Protein AF-A0AA36BJR4-F1 (afdb_monomer_lite)

Radius of gyration: 16.92 Å; chains: 1; bounding box: 39×39×43 Å

Secondary structure (DSSP, 8-state):
---------PPPPPHHHHHHHHTT-TTHHHHHHHHS--S-HHHHHHHHHHHHHHHHHHTTS-HHHHHHHHHHHHHHHHHHHHHHT-S---HHHHHHHHHHHHHHHHHHTTHHHHHHHTHHHHHHHHHHHHHSS--HHHHHHHHHHHHHHHHT-SHHHHHHHHHHHHHHHHTT--

Structure (mmCIF, N/CA/C/O backbone):
data_AF-A0AA36BJR4-F1
#
_entry.id   AF-A0AA36BJR4-F1
#
loop_
_atom_site.group_PDB
_atom_site.id
_atom_site.type_symbol
_atom_site.label_atom_id
_atom_site.label_alt_id
_atom_site.label_comp_id
_atom_site.label_asym_id
_atom_site.label_entity_id
_atom_site.label_seq_id
_atom_site.pdbx_PDB_ins_code
_atom_site.Cartn_x
_atom_site.Cartn_y
_atom_site.Cartn_z
_atom_site.occupancy
_atom_site.B_iso_or_equiv
_atom_site.auth_seq_id
_atom_site.auth_comp_id
_atom_site.auth_asym_id
_atom_site.auth_atom_id
_atom_site.pdbx_PDB_model_num
ATOM 1 N N . MET A 1 1 ? 21.266 25.468 -17.974 1.00 38.16 1 MET A N 1
ATOM 2 C CA . MET A 1 1 ? 21.250 24.242 -17.145 1.00 38.16 1 MET A CA 1
ATOM 3 C C . MET A 1 1 ? 20.234 23.285 -17.749 1.00 38.16 1 MET A C 1
ATOM 5 O O . MET A 1 1 ? 19.037 23.478 -17.571 1.00 38.16 1 MET A O 1
ATOM 9 N N . ALA A 1 2 ? 20.702 22.351 -18.577 1.00 38.00 2 ALA A N 1
ATOM 10 C CA . ALA A 1 2 ? 19.850 21.378 -19.250 1.00 38.00 2 ALA A CA 1
ATOM 11 C C . ALA A 1 2 ? 19.312 20.381 -18.217 1.00 38.00 2 ALA A C 1
ATOM 13 O O . ALA A 1 2 ? 20.077 19.777 -17.470 1.00 38.00 2 ALA A O 1
ATOM 14 N N . THR A 1 3 ? 17.990 20.254 -18.141 1.00 42.84 3 THR A N 1
ATOM 15 C CA . THR A 1 3 ? 17.345 19.173 -17.400 1.00 42.84 3 THR A CA 1
ATOM 16 C C . THR A 1 3 ? 17.548 17.906 -18.209 1.00 42.84 3 THR A C 1
ATOM 18 O O . THR A 1 3 ? 16.894 17.711 -19.232 1.00 42.84 3 THR A O 1
ATOM 21 N N . ASP A 1 4 ? 18.494 17.082 -17.771 1.00 42.09 4 ASP A N 1
ATOM 22 C CA . ASP A 1 4 ? 18.713 15.749 -18.307 1.00 42.09 4 ASP A CA 1
ATOM 23 C C . ASP A 1 4 ? 17.445 14.918 -18.055 1.00 42.09 4 ASP A C 1
ATOM 25 O O . ASP A 1 4 ? 17.195 14.380 -16.975 1.00 42.09 4 ASP A O 1
ATOM 29 N N . LYS A 1 5 ? 16.543 14.942 -19.039 1.00 48.91 5 LYS A N 1
ATOM 30 C CA . LYS A 1 5 ? 15.407 14.034 -19.134 1.00 48.91 5 LYS A CA 1
ATOM 31 C C . LYS A 1 5 ? 15.992 12.712 -19.595 1.00 48.91 5 LYS A C 1
ATOM 33 O O . LYS A 1 5 ? 15.935 12.400 -20.780 1.00 48.91 5 LYS A O 1
ATOM 38 N N . THR A 1 6 ? 16.573 11.966 -18.664 1.00 50.25 6 THR A N 1
ATOM 39 C CA . THR A 1 6 ? 17.129 10.646 -18.938 1.00 50.25 6 THR A CA 1
ATOM 40 C C . THR A 1 6 ? 15.983 9.745 -19.400 1.00 50.25 6 THR A C 1
ATOM 42 O O . THR A 1 6 ? 15.178 9.255 -18.605 1.00 50.25 6 THR A O 1
ATOM 45 N N . PHE A 1 7 ? 15.843 9.596 -20.717 1.00 49.69 7 PHE A N 1
ATOM 46 C CA . PHE A 1 7 ? 15.018 8.565 -21.320 1.00 49.69 7 PHE A CA 1
ATOM 47 C C . PHE A 1 7 ? 15.730 7.249 -21.033 1.00 49.69 7 PHE A C 1
ATOM 49 O O . PHE A 1 7 ? 16.683 6.889 -21.716 1.00 49.69 7 PHE A O 1
ATOM 56 N N . ALA A 1 8 ? 15.324 6.565 -19.968 1.00 54.88 8 ALA A N 1
ATOM 57 C CA . ALA A 1 8 ? 15.805 5.220 -19.714 1.00 54.88 8 ALA A CA 1
ATOM 58 C C . ALA A 1 8 ? 15.469 4.327 -20.918 1.00 54.88 8 ALA A C 1
ATOM 60 O O . ALA A 1 8 ? 14.326 4.317 -21.378 1.00 54.88 8 ALA A O 1
ATOM 61 N N . THR A 1 9 ? 16.448 3.573 -21.422 1.00 53.50 9 THR A N 1
ATOM 62 C CA . THR A 1 9 ? 16.204 2.472 -22.359 1.00 53.50 9 THR A CA 1
ATOM 63 C C . THR A 1 9 ? 15.285 1.462 -21.684 1.00 53.50 9 THR A C 1
ATOM 65 O O . THR A 1 9 ? 15.674 0.803 -20.719 1.00 53.50 9 THR A O 1
ATOM 68 N N . PHE A 1 10 ? 14.043 1.387 -22.157 1.00 66.94 10 PHE A N 1
ATOM 69 C CA . PHE A 1 10 ? 13.024 0.509 -21.599 1.00 66.94 10 PHE A CA 1
ATOM 70 C C . PHE A 1 10 ? 13.404 -0.947 -21.864 1.00 66.94 10 PHE A C 1
ATOM 72 O O . PHE A 1 10 ? 13.498 -1.359 -23.017 1.00 66.94 10 PHE A O 1
ATOM 79 N N . GLN A 1 11 ? 13.588 -1.739 -20.809 1.00 77.25 11 GLN A N 1
ATOM 80 C CA . GLN A 1 11 ? 13.612 -3.192 -20.972 1.00 77.25 11 GLN A CA 1
ATOM 81 C C . GLN A 1 11 ? 12.227 -3.685 -21.373 1.00 77.25 11 GLN A C 1
ATOM 83 O O . GLN A 1 11 ? 11.237 -3.194 -20.832 1.00 77.25 11 GLN A O 1
ATOM 88 N N . GLU A 1 12 ? 12.150 -4.647 -22.292 1.00 86.44 12 GLU A N 1
ATOM 89 C CA . GLU A 1 12 ? 10.893 -5.205 -22.798 1.00 86.44 12 GLU A CA 1
ATOM 90 C C . GLU A 1 12 ? 9.983 -5.778 -21.699 1.00 86.44 12 GLU A C 1
ATOM 92 O O . GLU A 1 12 ? 10.424 -6.191 -20.626 1.00 86.44 12 GLU A O 1
ATOM 97 N N . VAL A 1 13 ? 8.674 -5.793 -21.966 1.00 91.31 13 VAL A N 1
ATOM 98 C CA . VAL A 1 13 ? 7.701 -6.446 -21.076 1.00 91.31 13 VAL A CA 1
ATOM 99 C C . VAL A 1 13 ? 7.894 -7.955 -21.194 1.00 91.31 13 VAL A C 1
ATOM 101 O O . VAL A 1 13 ? 7.673 -8.518 -22.265 1.00 91.31 13 VAL A O 1
ATOM 104 N N . THR A 1 14 ? 8.241 -8.633 -20.102 1.00 93.62 14 THR A N 1
ATOM 105 C CA . THR A 1 14 ? 8.449 -10.088 -20.128 1.00 93.62 14 THR A CA 1
ATOM 106 C C . THR A 1 14 ? 7.234 -10.849 -19.599 1.00 93.62 14 THR A C 1
ATOM 108 O O . THR A 1 14 ? 6.502 -10.378 -18.721 1.00 93.62 14 THR A O 1
ATOM 111 N N . LYS A 1 15 ? 7.012 -12.063 -20.124 1.00 94.31 15 LYS A N 1
ATOM 112 C CA . LYS A 1 15 ? 5.973 -12.977 -19.616 1.00 94.31 15 LYS A CA 1
ATOM 113 C C . LYS A 1 15 ? 6.236 -13.383 -18.163 1.00 94.31 15 LYS A C 1
ATOM 115 O O . LYS A 1 15 ? 5.294 -13.481 -17.388 1.00 94.31 15 LYS A O 1
ATOM 120 N N . GLU A 1 16 ? 7.502 -13.559 -17.791 1.00 95.75 16 GLU A N 1
ATOM 121 C CA . GLU A 1 16 ? 7.915 -13.882 -16.422 1.00 95.75 16 GLU A CA 1
ATOM 122 C C . GLU A 1 16 ? 7.485 -12.794 -15.428 1.00 95.75 16 GLU A C 1
ATOM 124 O O . GLU A 1 16 ? 6.850 -13.082 -14.416 1.00 95.75 16 GLU A O 1
ATOM 129 N N . CYS A 1 17 ? 7.734 -11.525 -15.758 1.00 95.12 17 CYS A N 1
ATOM 130 C CA . CYS A 1 17 ? 7.323 -10.411 -14.912 1.00 95.12 17 CYS A CA 1
ATOM 131 C C . CYS A 1 17 ? 5.801 -10.301 -14.782 1.00 95.12 17 CYS A C 1
ATOM 133 O O . CYS A 1 17 ? 5.301 -9.923 -13.724 1.00 95.12 17 CYS A O 1
ATOM 135 N N . LEU A 1 18 ? 5.049 -10.650 -15.830 1.00 95.25 18 LEU A N 1
ATOM 136 C CA . LEU A 1 18 ? 3.591 -10.730 -15.745 1.00 95.25 18 LEU A CA 1
ATOM 137 C C . LEU A 1 18 ? 3.140 -11.889 -14.845 1.00 95.25 18 LEU A C 1
ATOM 139 O O . LEU A 1 18 ? 2.231 -11.690 -14.044 1.00 95.25 18 LEU A O 1
ATOM 143 N N . LEU A 1 19 ? 3.807 -13.042 -14.883 1.00 95.81 19 LEU A N 1
ATOM 144 C CA . LEU A 1 19 ? 3.485 -14.176 -14.012 1.00 95.81 19 LEU A CA 1
ATOM 145 C C . LEU A 1 19 ? 3.648 -13.831 -12.521 1.00 95.81 19 LEU A C 1
ATOM 147 O O . LEU A 1 19 ? 2.788 -14.181 -11.714 1.00 95.81 19 LEU A O 1
ATOM 151 N N . TYR A 1 20 ? 4.677 -13.060 -12.149 1.00 95.94 20 TYR A N 1
ATOM 152 C CA . TYR A 1 20 ? 4.833 -12.570 -10.769 1.00 95.94 20 TYR A CA 1
ATOM 153 C C . TYR A 1 20 ? 3.627 -11.758 -10.279 1.00 95.94 20 TYR A C 1
ATOM 155 O O . TYR A 1 20 ? 3.318 -11.748 -9.088 1.00 95.94 20 TYR A O 1
ATOM 163 N N . THR A 1 21 ? 2.892 -11.106 -11.181 1.00 93.25 21 THR A N 1
ATOM 164 C CA . THR A 1 21 ? 1.685 -10.359 -10.803 1.00 93.25 21 THR A CA 1
ATOM 165 C C . THR A 1 21 ? 0.480 -11.246 -10.513 1.00 93.25 21 THR A C 1
ATOM 167 O O . THR A 1 21 ? -0.379 -10.854 -9.722 1.00 93.25 21 THR A O 1
ATOM 170 N N . GLU A 1 22 ? 0.422 -12.440 -11.099 1.00 92.31 22 GLU A N 1
ATOM 171 C CA . GLU A 1 22 ? -0.674 -13.395 -10.905 1.00 92.31 22 GLU A CA 1
ATOM 172 C C . GLU A 1 22 ? -0.593 -14.059 -9.527 1.00 92.31 22 GLU A C 1
ATOM 174 O O . GLU A 1 22 ? -1.612 -14.268 -8.868 1.00 92.31 22 GLU A O 1
ATOM 179 N N . THR A 1 23 ? 0.627 -14.308 -9.050 1.00 92.75 23 THR A N 1
ATOM 180 C CA . THR A 1 23 ? 0.904 -14.930 -7.747 1.00 92.75 23 THR A CA 1
ATOM 181 C C . THR A 1 23 ? 1.172 -13.920 -6.627 1.00 92.75 23 THR A C 1
ATOM 183 O O . THR A 1 23 ? 1.414 -14.321 -5.488 1.00 92.75 23 THR A O 1
ATOM 186 N N . LEU A 1 24 ? 1.093 -12.613 -6.923 1.00 93.62 24 LEU A N 1
ATOM 187 C CA . LEU A 1 24 ? 1.467 -11.514 -6.016 1.00 93.62 24 LEU A CA 1
ATOM 188 C C . LEU A 1 24 ? 2.903 -11.647 -5.485 1.00 93.62 24 LEU A C 1
ATOM 190 O O . LEU A 1 24 ? 3.190 -11.311 -4.335 1.00 93.62 24 LEU A O 1
ATOM 194 N N . ASP A 1 25 ? 3.794 -12.156 -6.326 1.00 95.06 25 ASP A N 1
ATOM 195 C CA . ASP A 1 25 ? 5.199 -12.333 -6.011 1.00 95.06 25 ASP A CA 1
ATOM 196 C C . ASP A 1 25 ? 5.918 -10.979 -5.995 1.00 95.06 25 ASP A C 1
ATOM 198 O O . ASP A 1 25 ? 5.857 -10.190 -6.946 1.00 95.06 25 ASP A O 1
ATOM 202 N N . CYS A 1 26 ? 6.628 -10.707 -4.902 1.00 94.75 26 CYS A N 1
ATOM 203 C CA . CYS A 1 26 ? 7.310 -9.440 -4.694 1.00 94.75 26 CYS A CA 1
ATOM 204 C C . CYS A 1 26 ? 8.442 -9.190 -5.697 1.00 94.75 26 CYS A C 1
ATOM 206 O O . CYS A 1 26 ? 8.806 -8.029 -5.908 1.00 94.75 26 CYS A O 1
ATOM 208 N N . ARG A 1 27 ? 8.936 -10.225 -6.396 1.00 95.31 27 ARG A N 1
ATOM 209 C CA . ARG A 1 27 ? 9.888 -10.089 -7.512 1.00 95.31 27 ARG A CA 1
ATOM 210 C C . ARG A 1 27 ? 9.363 -9.200 -8.638 1.00 95.31 27 ARG A C 1
ATOM 212 O O . ARG A 1 27 ? 10.165 -8.584 -9.334 1.00 95.31 27 ARG A O 1
ATOM 219 N N . PHE A 1 28 ? 8.045 -9.015 -8.762 1.00 94.88 28 PHE A N 1
ATOM 220 C CA . PHE A 1 28 ? 7.482 -8.041 -9.699 1.00 94.88 28 PHE A CA 1
ATOM 221 C C . PHE A 1 28 ? 7.986 -6.604 -9.464 1.00 94.88 28 PHE A C 1
ATOM 223 O O . PHE A 1 28 ? 8.105 -5.825 -10.411 1.00 94.88 28 PHE A O 1
ATOM 230 N N . HIS A 1 29 ? 8.328 -6.232 -8.225 1.00 91.19 29 HIS A N 1
ATOM 231 C CA . HIS A 1 29 ? 8.935 -4.927 -7.967 1.00 91.19 29 HIS A CA 1
ATOM 232 C C . HIS A 1 29 ? 10.266 -4.772 -8.711 1.00 91.19 29 HIS A C 1
ATOM 234 O O . HIS A 1 29 ? 10.495 -3.717 -9.299 1.00 91.19 29 HIS A O 1
ATOM 240 N N . ASN A 1 30 ? 11.092 -5.822 -8.775 1.00 91.06 30 ASN A N 1
ATOM 241 C CA . ASN A 1 30 ? 12.355 -5.784 -9.513 1.00 91.06 30 ASN A CA 1
ATOM 242 C C . ASN A 1 30 ? 12.113 -5.531 -11.001 1.00 91.06 30 ASN A C 1
ATOM 244 O O . ASN A 1 30 ? 12.696 -4.595 -11.540 1.00 91.06 30 ASN A O 1
ATOM 248 N N . CYS A 1 31 ? 11.160 -6.247 -11.603 1.00 92.12 31 CYS A N 1
ATOM 249 C CA . CYS A 1 31 ? 10.735 -6.028 -12.985 1.00 92.12 31 CYS A CA 1
ATOM 250 C C . CYS A 1 31 ? 10.322 -4.577 -13.263 1.00 92.12 31 CYS A C 1
ATOM 252 O O . CYS A 1 31 ? 10.665 -4.004 -14.297 1.00 92.12 31 CYS A O 1
ATOM 254 N N . LEU A 1 32 ? 9.566 -3.964 -12.343 1.00 89.69 32 LEU A N 1
ATOM 255 C CA . LEU A 1 32 ? 9.106 -2.588 -12.509 1.00 89.69 32 LEU A CA 1
ATOM 256 C C . LEU A 1 32 ? 10.273 -1.588 -12.486 1.00 89.69 32 LEU A C 1
ATOM 258 O O . LEU A 1 32 ? 10.275 -0.657 -13.290 1.00 89.69 32 LEU A O 1
ATOM 262 N N . PHE A 1 33 ? 11.249 -1.777 -11.593 1.00 87.81 33 PHE A N 1
ATOM 263 C CA . PHE A 1 33 ? 12.432 -0.913 -11.487 1.00 87.81 33 PHE A CA 1
ATOM 264 C C . PHE A 1 33 ? 13.485 -1.187 -12.569 1.00 87.81 33 PHE A C 1
ATOM 266 O O . PHE A 1 33 ? 14.181 -0.265 -12.969 1.00 87.81 33 PHE A O 1
ATOM 273 N N . GLU A 1 34 ? 13.590 -2.412 -13.079 1.00 88.38 34 GLU A N 1
ATOM 274 C CA . GLU A 1 34 ? 14.462 -2.742 -14.217 1.00 88.38 34 GLU A CA 1
ATOM 275 C C . GLU A 1 34 ? 13.934 -2.137 -15.51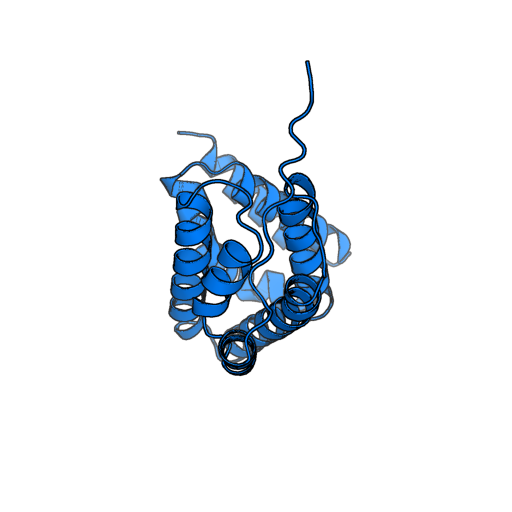5 1.00 88.38 34 GLU A C 1
AT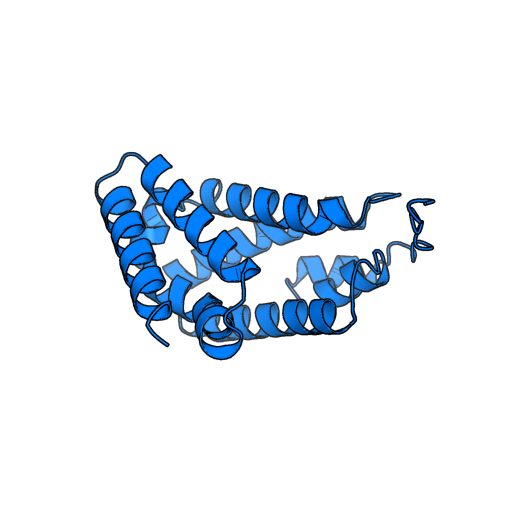OM 277 O O . GLU A 1 34 ? 14.693 -1.568 -16.297 1.00 88.38 34 GLU A O 1
ATOM 282 N N . ARG A 1 35 ? 12.613 -2.182 -15.720 1.00 87.56 35 ARG A N 1
ATOM 283 C CA . ARG A 1 35 ? 11.984 -1.525 -16.868 1.00 87.56 35 ARG A CA 1
ATOM 284 C C . ARG A 1 35 ? 12.030 -0.003 -16.768 1.00 87.56 35 ARG A C 1
ATOM 286 O O . ARG A 1 35 ? 12.160 0.674 -17.786 1.00 87.56 35 ARG A O 1
ATOM 293 N N . TYR A 1 36 ? 11.890 0.528 -15.557 1.00 86.31 36 TYR A N 1
ATOM 294 C CA . TYR A 1 36 ? 11.942 1.957 -15.278 1.00 86.31 36 TYR A CA 1
ATOM 295 C C . TYR A 1 36 ? 13.020 2.239 -14.225 1.00 86.31 36 TYR A C 1
ATOM 297 O O . TYR A 1 36 ? 12.669 2.356 -13.044 1.00 86.31 36 TYR A O 1
ATOM 305 N N . PRO A 1 37 ? 14.304 2.374 -14.623 1.00 82.38 37 PRO A N 1
ATOM 306 C CA . PRO A 1 37 ? 15.436 2.622 -13.723 1.00 82.38 37 PRO A CA 1
ATOM 307 C C . PRO A 1 37 ? 15.409 4.062 -13.189 1.00 82.38 37 PRO A C 1
ATOM 309 O O . PRO A 1 37 ? 16.252 4.908 -13.469 1.00 82.38 37 PRO A O 1
ATOM 312 N N . CYS A 1 38 ? 14.354 4.364 -12.442 1.00 77.44 38 CYS A N 1
ATOM 313 C CA . CYS A 1 38 ? 14.045 5.662 -11.889 1.00 77.44 38 CYS A CA 1
ATOM 314 C C . CYS A 1 38 ? 14.499 5.719 -10.430 1.00 77.44 38 CYS A C 1
ATOM 316 O O . CYS A 1 38 ? 13.758 5.334 -9.523 1.00 77.44 38 CYS A O 1
ATOM 318 N N . GLY A 1 39 ? 15.686 6.274 -10.197 1.00 71.62 39 GLY A N 1
ATOM 319 C CA . GLY A 1 39 ? 16.278 6.414 -8.865 1.00 71.62 39 GLY A CA 1
ATOM 320 C C . GLY A 1 3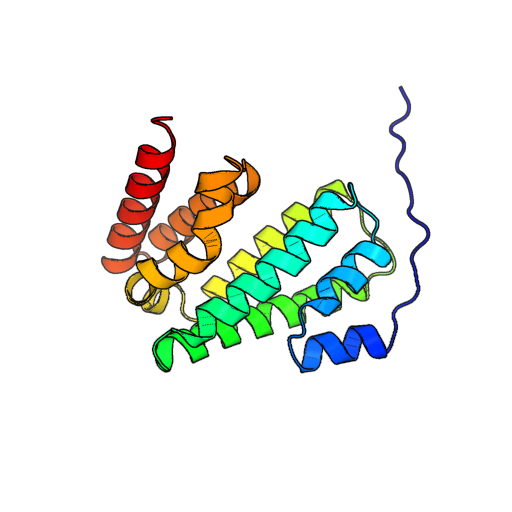9 ? 17.470 5.485 -8.655 1.00 71.62 39 GLY A C 1
ATOM 321 O O . GLY A 1 39 ? 18.058 5.015 -9.620 1.00 71.62 39 GLY A O 1
ATOM 322 N N . ASP A 1 40 ? 17.829 5.267 -7.392 1.00 74.00 40 ASP A N 1
ATOM 323 C CA . ASP A 1 40 ? 18.941 4.405 -6.989 1.00 74.00 40 ASP A CA 1
ATOM 324 C C . ASP A 1 40 ? 18.490 2.955 -6.727 1.00 74.00 40 ASP A C 1
ATOM 326 O O . ASP A 1 40 ? 17.307 2.667 -6.504 1.00 74.00 40 ASP A O 1
ATOM 330 N N . ASP A 1 41 ? 19.454 2.032 -6.704 1.00 76.44 41 ASP A N 1
ATOM 331 C CA . ASP A 1 41 ? 19.221 0.612 -6.399 1.00 76.44 41 ASP A CA 1
ATOM 332 C C . ASP A 1 41 ? 18.630 0.395 -5.001 1.00 76.44 41 ASP A C 1
ATOM 334 O O . ASP A 1 41 ? 17.917 -0.581 -4.748 1.00 76.44 41 ASP A O 1
ATOM 338 N N . ARG A 1 42 ? 18.861 1.342 -4.085 1.00 77.94 42 ARG A N 1
ATOM 339 C CA . ARG A 1 42 ? 18.305 1.304 -2.735 1.00 77.94 42 ARG A CA 1
ATOM 340 C C . ARG A 1 42 ? 16.778 1.341 -2.769 1.00 77.94 42 ARG A C 1
ATOM 342 O O . ARG A 1 42 ? 16.149 0.551 -2.070 1.00 77.94 42 ARG A O 1
ATOM 349 N N . ARG A 1 43 ? 16.156 2.191 -3.593 1.00 75.00 43 ARG A N 1
ATOM 350 C CA . ARG A 1 43 ? 14.684 2.232 -3.726 1.00 75.00 43 ARG A CA 1
ATOM 351 C C . ARG A 1 43 ? 14.100 0.929 -4.261 1.00 75.00 43 ARG A C 1
ATOM 353 O O . ARG A 1 43 ? 13.029 0.520 -3.806 1.00 75.00 43 ARG A O 1
ATOM 360 N N . LYS A 1 44 ? 14.793 0.279 -5.201 1.00 80.69 44 LYS A N 1
ATOM 361 C CA . LYS A 1 44 ? 14.413 -1.045 -5.717 1.00 80.69 44 LYS A CA 1
ATOM 362 C C . LYS A 1 44 ? 14.421 -2.075 -4.586 1.00 80.69 44 LYS A C 1
ATOM 364 O O . LYS A 1 44 ? 13.407 -2.735 -4.352 1.00 80.69 44 LYS A O 1
ATOM 369 N N . ALA A 1 45 ? 15.527 -2.150 -3.845 1.00 81.69 45 ALA A N 1
ATOM 370 C CA . ALA A 1 45 ? 15.678 -3.065 -2.718 1.00 81.69 45 ALA A CA 1
ATOM 371 C C . ALA A 1 45 ? 14.638 -2.808 -1.613 1.00 81.69 45 ALA A C 1
ATOM 373 O O . ALA A 1 45 ? 14.022 -3.748 -1.113 1.00 81.69 45 ALA A O 1
ATOM 374 N N . GLU A 1 46 ? 14.379 -1.541 -1.274 1.00 83.44 46 GLU A N 1
ATOM 375 C CA . GLU A 1 46 ? 13.373 -1.156 -0.279 1.00 83.44 46 GLU A CA 1
ATOM 376 C C . GLU A 1 46 ? 11.957 -1.583 -0.691 1.00 83.44 46 GLU A C 1
ATOM 378 O O . GLU A 1 46 ? 11.200 -2.063 0.151 1.00 83.44 46 GLU A O 1
ATOM 383 N N . ALA A 1 47 ? 11.587 -1.449 -1.969 1.00 86.00 47 ALA A N 1
ATOM 384 C CA . ALA A 1 47 ? 10.263 -1.844 -2.445 1.00 86.00 47 ALA A CA 1
ATOM 385 C C . ALA A 1 47 ? 10.045 -3.364 -2.378 1.00 86.00 47 ALA A C 1
ATOM 387 O O . ALA A 1 47 ? 9.010 -3.809 -1.878 1.00 86.00 47 ALA A O 1
ATOM 388 N N . TYR A 1 48 ? 11.027 -4.152 -2.832 1.00 90.44 48 TYR A N 1
ATOM 389 C CA . TYR A 1 48 ? 10.996 -5.613 -2.721 1.00 90.44 48 TYR A CA 1
ATOM 390 C C . TYR A 1 48 ? 10.928 -6.055 -1.253 1.00 90.44 48 TYR A C 1
ATOM 392 O O . TYR A 1 48 ? 10.020 -6.791 -0.864 1.00 90.44 48 TYR A O 1
ATOM 400 N N . ALA A 1 49 ? 11.835 -5.540 -0.414 1.00 89.44 49 ALA A N 1
ATOM 401 C CA . ALA A 1 49 ? 11.896 -5.885 1.003 1.00 89.44 49 ALA A CA 1
ATOM 402 C C . ALA A 1 49 ? 10.608 -5.502 1.743 1.00 89.44 49 ALA A C 1
ATOM 404 O O . ALA A 1 49 ? 10.107 -6.278 2.556 1.00 89.44 49 ALA A O 1
ATOM 405 N N . GLN A 1 50 ? 10.036 -4.330 1.450 1.00 86.88 50 GLN A N 1
ATOM 406 C CA . GLN A 1 50 ? 8.766 -3.919 2.039 1.00 86.88 50 GLN A CA 1
ATOM 407 C C . GLN A 1 50 ? 7.622 -4.836 1.602 1.00 86.88 50 GLN A C 1
ATOM 409 O O . GLN A 1 50 ? 6.766 -5.150 2.428 1.00 86.88 50 GLN A O 1
ATOM 414 N N . CYS A 1 51 ? 7.588 -5.274 0.342 1.00 91.81 51 CYS A N 1
ATOM 415 C CA . CYS A 1 51 ? 6.578 -6.212 -0.138 1.00 91.81 51 CYS A CA 1
ATOM 416 C C . CYS A 1 51 ? 6.659 -7.550 0.614 1.00 91.81 51 CYS A C 1
ATOM 418 O O . CYS A 1 51 ? 5.656 -7.985 1.183 1.00 91.81 51 CYS A O 1
ATOM 420 N N . GLU A 1 52 ? 7.853 -8.141 0.711 1.00 92.88 52 GLU A N 1
ATOM 421 C CA . GLU A 1 52 ? 8.070 -9.414 1.412 1.00 92.88 52 GLU A CA 1
ATOM 422 C C . GLU A 1 52 ? 7.711 -9.306 2.898 1.00 92.88 52 GLU A C 1
ATOM 424 O O . GLU A 1 52 ? 6.951 -10.122 3.423 1.00 92.88 52 GLU A O 1
ATOM 429 N N . LYS A 1 53 ? 8.155 -8.236 3.570 1.00 89.31 53 LYS A N 1
ATOM 430 C CA . LYS A 1 53 ? 7.783 -7.964 4.966 1.00 89.31 53 LYS A CA 1
ATOM 431 C C . LYS A 1 53 ? 6.276 -7.803 5.132 1.00 89.31 53 LYS A C 1
ATOM 433 O O . LYS A 1 53 ? 5.702 -8.360 6.064 1.00 89.31 53 LYS A O 1
ATOM 438 N N . SER A 1 54 ? 5.623 -7.061 4.238 1.00 89.00 54 SER A N 1
ATOM 439 C CA . SER A 1 54 ? 4.173 -6.841 4.300 1.00 89.00 54 SER A CA 1
ATOM 440 C C . SER A 1 54 ? 3.408 -8.149 4.110 1.00 89.00 54 SER A C 1
ATOM 442 O O . SER A 1 54 ? 2.466 -8.414 4.852 1.00 89.00 54 SER A O 1
ATOM 444 N N . ARG A 1 55 ? 3.852 -9.003 3.181 1.00 91.00 55 ARG A N 1
ATOM 445 C CA . ARG A 1 55 ? 3.300 -10.343 2.950 1.00 91.00 55 ARG A CA 1
ATOM 446 C C . ARG A 1 55 ? 3.495 -11.258 4.160 1.00 91.00 55 ARG A C 1
ATOM 448 O O . ARG A 1 55 ? 2.539 -11.893 4.592 1.00 91.00 55 ARG A O 1
ATOM 455 N N . ALA A 1 56 ? 4.693 -11.291 4.740 1.00 90.31 56 ALA A N 1
ATOM 456 C CA . ALA A 1 56 ? 4.974 -12.081 5.937 1.00 90.31 56 ALA A CA 1
ATOM 457 C C . ALA A 1 56 ? 4.109 -11.629 7.124 1.00 90.31 56 ALA A C 1
ATOM 459 O O . ALA A 1 56 ? 3.490 -12.453 7.793 1.00 90.31 56 ALA A O 1
ATOM 460 N N . ARG A 1 57 ? 3.988 -10.314 7.343 1.00 87.75 57 ARG A N 1
ATOM 461 C CA . ARG A 1 57 ? 3.129 -9.741 8.392 1.00 87.75 57 ARG A CA 1
ATOM 462 C C . ARG A 1 57 ? 1.647 -10.006 8.140 1.00 87.75 57 ARG A C 1
ATOM 464 O O . ARG A 1 57 ? 0.918 -10.262 9.094 1.00 87.75 57 ARG A O 1
ATOM 471 N N . ALA A 1 58 ? 1.209 -10.014 6.880 1.00 88.62 58 ALA A N 1
ATOM 472 C CA . ALA A 1 58 ? -0.166 -10.347 6.528 1.00 88.62 58 ALA A CA 1
ATOM 473 C C . ALA A 1 58 ? -0.564 -11.758 6.996 1.00 88.62 58 ALA A C 1
ATOM 475 O O . ALA A 1 58 ? -1.722 -11.987 7.334 1.00 88.62 58 ALA A O 1
ATOM 476 N N . ASN A 1 59 ? 0.384 -12.697 7.096 1.00 87.69 59 ASN A N 1
ATOM 477 C CA . ASN A 1 59 ? 0.102 -14.052 7.578 1.00 87.69 59 ASN A CA 1
ATOM 478 C C . ASN A 1 59 ? -0.310 -14.109 9.059 1.00 87.69 59 ASN A C 1
ATOM 480 O O . ASN A 1 59 ? -0.977 -15.069 9.451 1.00 87.69 59 ASN A O 1
ATOM 484 N N . ASN A 1 60 ? 0.009 -13.076 9.841 1.00 86.81 60 ASN A N 1
ATOM 485 C CA . ASN A 1 60 ? -0.357 -12.968 11.255 1.00 86.81 60 ASN A CA 1
ATOM 486 C C . ASN A 1 60 ? -1.705 -12.266 11.480 1.00 86.81 60 ASN A C 1
ATOM 488 O O . ASN A 1 60 ? -2.142 -12.129 12.619 1.00 86.81 60 ASN A O 1
ATOM 492 N N . LEU A 1 61 ? -2.365 -11.807 10.414 1.00 86.88 61 LEU A N 1
ATOM 493 C CA . LEU A 1 61 ? -3.673 -11.169 10.515 1.00 86.88 61 LEU A CA 1
ATOM 494 C C . LEU A 1 61 ? -4.773 -12.197 10.786 1.00 86.88 61 LEU A C 1
ATOM 496 O O . LEU A 1 61 ? -4.648 -13.382 10.474 1.00 86.88 61 LEU A O 1
ATOM 500 N N . THR A 1 62 ? -5.904 -11.718 11.296 1.00 90.94 62 THR A N 1
ATOM 501 C CA . THR A 1 62 ? -7.156 -12.484 11.265 1.00 90.94 62 THR A CA 1
ATOM 502 C C . THR A 1 62 ? -7.560 -12.794 9.822 1.00 90.94 62 THR A C 1
ATOM 504 O O . THR A 1 62 ? -7.114 -12.131 8.883 1.00 90.94 62 THR A O 1
ATOM 507 N N . GLU A 1 63 ? -8.442 -13.771 9.621 1.00 92.75 63 GLU A N 1
ATOM 508 C CA . GLU A 1 63 ? -8.883 -14.163 8.276 1.00 92.75 63 GLU A CA 1
ATOM 509 C C . GLU A 1 63 ? -9.511 -12.992 7.495 1.00 92.75 63 GLU A C 1
ATOM 511 O O . GLU A 1 63 ? -9.223 -12.782 6.316 1.00 92.75 63 GLU A O 1
ATOM 516 N N . SER A 1 64 ? -10.302 -12.145 8.160 1.00 91.69 64 SER A N 1
ATOM 517 C CA . SER A 1 64 ? -10.849 -10.927 7.549 1.00 91.69 64 SER A CA 1
ATOM 518 C C . SER A 1 64 ? -9.758 -9.909 7.191 1.00 91.69 64 SER A C 1
ATOM 520 O O . SER A 1 64 ? -9.804 -9.316 6.111 1.00 91.69 64 SER A O 1
ATOM 522 N N . GLY A 1 65 ? -8.742 -9.750 8.045 1.00 90.12 65 GLY A N 1
ATOM 523 C CA . GLY A 1 65 ? -7.588 -8.887 7.791 1.00 90.12 65 GLY A CA 1
ATOM 524 C C . GLY A 1 65 ? -6.733 -9.372 6.617 1.00 90.12 65 GLY A C 1
ATOM 525 O O . GLY A 1 65 ? -6.366 -8.570 5.756 1.00 90.12 65 GLY A O 1
ATOM 526 N N . LYS A 1 66 ? -6.486 -10.687 6.523 1.00 92.56 66 LYS A N 1
ATOM 527 C CA . LYS A 1 66 ? -5.809 -11.331 5.382 1.00 92.56 66 LYS A CA 1
ATOM 528 C C . LYS A 1 66 ? -6.548 -11.051 4.084 1.00 92.56 66 LYS A C 1
ATOM 530 O O . LYS A 1 66 ? -5.958 -10.537 3.132 1.00 92.56 66 LYS A O 1
ATOM 535 N N . ASN A 1 67 ? -7.847 -11.339 4.056 1.00 92.88 67 ASN A N 1
ATOM 536 C CA . ASN A 1 67 ? -8.677 -11.143 2.872 1.00 92.88 67 ASN A CA 1
ATOM 537 C C . ASN A 1 67 ? -8.709 -9.676 2.432 1.00 92.88 67 ASN A C 1
ATOM 539 O O . ASN A 1 67 ? -8.585 -9.380 1.239 1.00 92.88 67 ASN A O 1
ATOM 543 N N . TRP A 1 68 ? -8.792 -8.746 3.384 1.00 92.62 68 TRP A N 1
ATOM 544 C CA . TRP A 1 68 ? -8.718 -7.316 3.103 1.00 92.62 68 TRP A CA 1
ATOM 545 C C . TRP A 1 68 ? -7.363 -6.895 2.518 1.00 92.62 68 TRP A C 1
ATOM 547 O O . TRP A 1 68 ? -7.324 -6.266 1.455 1.00 92.62 68 TRP A O 1
ATOM 557 N N . TYR A 1 69 ? -6.257 -7.295 3.153 1.00 92.12 69 TYR A N 1
ATOM 558 C CA . TYR A 1 69 ? -4.900 -7.014 2.678 1.00 92.12 69 TYR A CA 1
ATOM 559 C C . TYR A 1 69 ? -4.680 -7.540 1.255 1.00 92.12 69 TYR A C 1
ATOM 561 O O . TYR A 1 69 ? -4.282 -6.784 0.367 1.00 92.12 69 TYR A O 1
ATOM 569 N N . TYR A 1 70 ? -4.994 -8.814 0.999 1.00 93.38 70 TYR A N 1
ATOM 570 C CA . TYR A 1 70 ? -4.809 -9.408 -0.325 1.00 93.38 70 TYR A CA 1
ATOM 571 C C . TYR A 1 70 ? -5.713 -8.771 -1.385 1.00 93.38 70 TYR A C 1
ATOM 573 O O . TYR A 1 70 ? -5.298 -8.644 -2.536 1.00 93.38 70 TYR A O 1
ATOM 581 N N . SER A 1 71 ? -6.905 -8.294 -1.022 1.00 94.56 71 SER A N 1
ATOM 582 C CA . SER A 1 71 ? -7.777 -7.566 -1.955 1.00 94.56 71 SER A CA 1
ATOM 583 C C . SER A 1 71 ? -7.179 -6.213 -2.366 1.00 94.56 71 SER A C 1
ATOM 585 O O . SER A 1 71 ? -7.143 -5.880 -3.557 1.00 94.56 71 SER A O 1
ATOM 587 N N . ILE A 1 72 ? -6.599 -5.469 -1.415 1.00 94.00 72 ILE A N 1
ATOM 588 C CA . ILE A 1 72 ? -5.851 -4.236 -1.708 1.00 94.00 72 ILE A CA 1
ATOM 589 C C . ILE A 1 72 ? -4.633 -4.536 -2.587 1.00 94.00 72 ILE A C 1
ATOM 591 O O . ILE A 1 72 ? -4.430 -3.851 -3.593 1.00 94.00 72 ILE A O 1
ATOM 595 N N . THR A 1 73 ? -3.850 -5.561 -2.244 1.00 93.69 73 THR A N 1
ATOM 596 C CA . THR A 1 73 ? -2.633 -5.943 -2.975 1.00 93.69 73 THR A CA 1
ATOM 597 C C . THR A 1 73 ? -2.949 -6.354 -4.413 1.00 93.69 73 THR A C 1
ATOM 599 O O . THR A 1 73 ? -2.329 -5.829 -5.337 1.00 93.69 73 THR A O 1
ATOM 602 N N . ARG A 1 74 ? -3.981 -7.181 -4.643 1.00 95.31 74 ARG A N 1
ATOM 603 C CA . ARG A 1 74 ? -4.455 -7.530 -5.999 1.00 95.31 74 ARG A CA 1
ATOM 604 C C . ARG A 1 74 ? -4.873 -6.295 -6.790 1.00 95.31 74 ARG A C 1
ATOM 606 O O . ARG A 1 74 ? -4.490 -6.144 -7.949 1.00 95.31 74 ARG A O 1
ATOM 613 N N . CYS A 1 75 ? -5.626 -5.382 -6.171 1.00 96.31 75 CYS A N 1
ATOM 614 C CA . CYS A 1 75 ? -5.989 -4.121 -6.816 1.00 96.31 75 CYS A CA 1
ATOM 615 C C . CYS A 1 75 ? -4.749 -3.309 -7.212 1.00 96.31 75 CYS A C 1
ATOM 617 O O . CYS A 1 75 ? -4.692 -2.759 -8.318 1.00 96.31 75 CYS A O 1
ATOM 619 N N . PHE A 1 76 ? -3.770 -3.218 -6.309 1.00 94.69 76 PHE A N 1
ATOM 620 C CA . PHE A 1 76 ? -2.561 -2.435 -6.511 1.00 94.69 76 PHE A CA 1
ATOM 621 C C . PHE A 1 76 ? -1.736 -3.015 -7.659 1.00 94.69 76 PHE A C 1
ATOM 623 O O . PHE A 1 76 ? -1.496 -2.314 -8.643 1.00 94.69 76 PHE A O 1
ATOM 630 N N . VAL A 1 77 ? -1.424 -4.311 -7.597 1.00 93.94 77 VAL A N 1
ATOM 631 C CA . VAL A 1 77 ? -0.685 -5.049 -8.627 1.00 93.94 77 VAL A CA 1
ATOM 632 C C . VAL A 1 77 ? -1.373 -4.948 -9.990 1.00 93.94 77 VAL A C 1
ATOM 634 O O . VAL A 1 77 ? -0.721 -4.571 -10.961 1.00 93.94 77 VAL A O 1
ATOM 637 N N . LYS A 1 78 ? -2.700 -5.128 -10.076 1.00 94.44 78 LYS A N 1
ATOM 638 C CA . LYS A 1 78 ? -3.454 -4.962 -11.336 1.00 94.44 78 LYS A CA 1
ATOM 639 C C . LYS A 1 78 ? -3.227 -3.593 -11.985 1.00 94.44 78 LYS A C 1
ATOM 641 O O . LYS A 1 78 ? -3.120 -3.480 -13.204 1.00 94.44 78 LYS A O 1
ATOM 646 N N . LYS A 1 79 ? -3.153 -2.529 -11.183 1.00 94.25 79 LYS A N 1
ATOM 647 C CA . LYS A 1 79 ? -2.880 -1.176 -11.687 1.00 94.25 79 LYS A CA 1
ATOM 648 C C . LYS A 1 79 ? -1.397 -0.968 -12.009 1.00 94.25 79 LYS A C 1
ATOM 650 O O . LYS A 1 79 ? -1.100 -0.204 -12.925 1.00 94.25 79 LYS A O 1
ATOM 655 N N . LEU A 1 80 ? -0.484 -1.647 -11.313 1.00 91.81 80 LEU A N 1
ATOM 656 C CA . LEU A 1 80 ? 0.938 -1.639 -11.651 1.00 91.81 80 LEU A CA 1
ATOM 657 C C . LEU A 1 80 ? 1.246 -2.399 -12.943 1.00 91.81 80 LEU A C 1
ATOM 659 O O . LEU A 1 80 ? 2.137 -1.972 -13.662 1.00 91.81 80 LEU A O 1
ATOM 663 N N . ILE A 1 81 ? 0.486 -3.434 -13.310 1.00 93.94 81 ILE A N 1
ATOM 664 C CA . ILE A 1 81 ? 0.602 -4.071 -14.636 1.00 93.94 81 ILE A CA 1
ATOM 665 C C . ILE A 1 81 ? 0.390 -3.029 -15.739 1.00 93.94 81 ILE A C 1
ATOM 667 O O . ILE A 1 81 ? 1.165 -2.949 -16.688 1.00 93.94 81 ILE A O 1
ATOM 671 N N . ASN A 1 82 ? -0.627 -2.175 -15.593 1.00 92.19 82 ASN A N 1
ATOM 672 C CA . ASN A 1 82 ? -0.886 -1.094 -16.547 1.00 92.19 82 ASN A CA 1
ATOM 673 C C . ASN A 1 82 ? 0.222 -0.039 -16.559 1.00 92.19 82 ASN A C 1
ATOM 675 O O . ASN A 1 82 ? 0.339 0.691 -17.538 1.00 92.19 82 ASN A O 1
ATOM 679 N N . LEU A 1 83 ? 0.982 0.090 -15.468 1.00 90.69 83 LEU A N 1
ATOM 680 C CA . LEU A 1 83 ? 2.171 0.929 -15.418 1.00 90.69 83 LEU A CA 1
ATOM 681 C C . LEU A 1 83 ? 3.317 0.254 -16.165 1.00 90.69 83 LEU A C 1
ATOM 683 O O . LEU A 1 83 ? 3.864 0.870 -17.062 1.00 90.69 83 LEU A O 1
ATOM 687 N N . TYR A 1 84 ? 3.603 -1.009 -15.841 1.00 92.12 84 TYR A N 1
ATOM 688 C CA . TYR A 1 84 ? 4.637 -1.846 -16.448 1.00 92.12 84 TYR A CA 1
ATOM 689 C C . TYR A 1 84 ? 4.469 -1.970 -17.964 1.00 92.12 84 TYR A C 1
ATOM 691 O O . TYR A 1 84 ? 5.444 -1.924 -18.694 1.00 92.12 84 TYR A O 1
ATOM 699 N N . LYS A 1 85 ? 3.241 -2.034 -18.481 1.00 92.12 85 LYS A N 1
ATOM 700 C CA . LYS A 1 85 ? 2.990 -2.122 -19.928 1.00 92.12 85 LYS A CA 1
ATOM 701 C C . LYS A 1 85 ? 3.158 -0.801 -20.695 1.00 92.12 85 LYS A C 1
ATOM 703 O O . LYS A 1 85 ? 3.015 -0.800 -21.913 1.00 92.12 85 LYS A O 1
ATOM 708 N N . ARG A 1 86 ? 3.430 0.336 -20.041 1.00 90.00 86 ARG A N 1
ATOM 709 C CA . ARG A 1 86 ? 3.565 1.623 -20.753 1.00 90.00 86 ARG A CA 1
ATOM 710 C C . ARG A 1 86 ? 4.858 1.672 -21.549 1.00 90.00 86 ARG A C 1
ATOM 712 O O . ARG A 1 86 ? 5.904 1.266 -21.045 1.00 90.00 86 ARG A O 1
ATOM 719 N N . SER A 1 87 ? 4.796 2.239 -22.749 1.00 87.50 87 SER A N 1
ATOM 720 C CA . SER A 1 87 ? 5.969 2.480 -23.595 1.00 87.50 87 SER A CA 1
ATOM 721 C C . SER A 1 87 ? 6.924 3.518 -23.008 1.00 87.50 87 SER A C 1
ATOM 723 O O . SER A 1 87 ? 8.104 3.485 -23.324 1.00 87.50 87 SER A O 1
ATOM 725 N N . SER A 1 88 ? 6.441 4.422 -22.149 1.00 84.88 88 SER A N 1
ATOM 726 C CA . SER A 1 88 ? 7.290 5.404 -21.479 1.00 84.88 88 SER A CA 1
ATOM 727 C C . SER A 1 88 ? 6.745 5.886 -20.135 1.00 84.88 88 SER A C 1
ATOM 729 O O . SER A 1 88 ? 5.548 5.781 -19.835 1.00 84.88 88 SER A O 1
ATOM 731 N N . ILE A 1 89 ? 7.645 6.426 -19.307 1.00 86.56 89 ILE A N 1
ATOM 732 C CA . ILE A 1 89 ? 7.307 7.088 -18.049 1.00 86.56 89 ILE A CA 1
ATOM 733 C C . ILE A 1 89 ? 8.314 8.183 -17.700 1.00 86.56 89 ILE A C 1
ATOM 735 O O . ILE A 1 89 ? 9.499 8.075 -17.988 1.00 86.56 89 ILE A O 1
ATOM 739 N N . VAL A 1 90 ? 7.836 9.232 -17.033 1.00 86.56 90 VAL A N 1
ATOM 740 C CA . VAL A 1 90 ? 8.678 10.297 -16.481 1.00 86.56 90 VAL A CA 1
ATOM 741 C C . VAL A 1 90 ? 8.953 9.970 -15.015 1.00 86.56 90 VAL A C 1
ATOM 743 O O . VAL A 1 90 ? 8.019 9.930 -14.211 1.00 86.56 90 VAL A O 1
ATOM 746 N N . CYS A 1 91 ? 10.218 9.729 -14.662 1.00 83.69 91 CYS A N 1
ATOM 747 C CA . CYS A 1 91 ? 10.619 9.206 -13.350 1.00 83.69 91 CYS A CA 1
ATOM 748 C C . CYS A 1 91 ? 10.036 9.956 -12.134 1.00 83.69 91 CYS A C 1
ATOM 750 O O . CYS A 1 91 ? 9.487 9.291 -11.248 1.00 83.69 91 CYS A O 1
ATOM 752 N N . PRO A 1 92 ? 10.037 11.306 -12.083 1.00 84.81 92 PRO A N 1
ATOM 753 C CA . PRO A 1 92 ? 9.379 12.056 -11.008 1.00 84.81 92 PRO A CA 1
ATOM 754 C C . PRO A 1 92 ? 7.903 11.694 -10.765 1.00 84.81 92 PRO A C 1
ATOM 756 O O . PRO A 1 92 ? 7.390 11.873 -9.660 1.00 84.81 92 PRO A O 1
ATOM 759 N N . PHE A 1 93 ? 7.201 11.165 -11.770 1.00 86.19 93 PHE A N 1
ATOM 760 C CA . PHE A 1 93 ? 5.787 10.815 -11.663 1.00 86.19 93 PHE A CA 1
ATOM 761 C C . PHE A 1 93 ? 5.528 9.400 -11.153 1.00 86.19 93 PHE A C 1
ATOM 763 O O . PHE A 1 93 ? 4.401 9.144 -10.727 1.00 86.19 93 PHE A O 1
ATOM 770 N N . ILE A 1 94 ? 6.521 8.502 -11.116 1.00 85.25 94 ILE A N 1
ATOM 771 C CA . ILE A 1 94 ? 6.317 7.127 -10.626 1.00 85.25 94 ILE A CA 1
ATOM 772 C C . ILE A 1 94 ? 5.793 7.145 -9.194 1.00 85.25 94 ILE A C 1
ATOM 774 O O . ILE A 1 94 ? 4.720 6.606 -8.934 1.00 85.25 94 ILE A O 1
ATOM 778 N N . GLY A 1 95 ? 6.474 7.841 -8.279 1.00 82.19 95 GLY A N 1
ATOM 779 C CA . GLY A 1 95 ? 6.042 7.924 -6.880 1.00 82.19 95 GLY A CA 1
ATOM 780 C C . GLY A 1 95 ? 4.617 8.472 -6.732 1.00 82.19 95 GLY A C 1
ATOM 781 O O . GLY A 1 95 ? 3.812 7.931 -5.976 1.00 82.19 95 GLY A O 1
ATOM 782 N N . ILE A 1 96 ? 4.259 9.491 -7.520 1.00 87.44 96 ILE A N 1
ATOM 783 C CA . ILE A 1 96 ? 2.908 10.073 -7.530 1.00 87.44 96 ILE A CA 1
ATOM 784 C C . ILE A 1 96 ? 1.876 9.056 -8.034 1.00 87.44 96 ILE A C 1
ATOM 786 O O . ILE A 1 96 ? 0.792 8.940 -7.454 1.00 87.44 96 ILE A O 1
ATOM 790 N N . ILE A 1 97 ? 2.190 8.321 -9.104 1.00 89.44 97 ILE A N 1
ATOM 791 C CA . ILE A 1 97 ? 1.322 7.279 -9.662 1.00 89.44 97 ILE A CA 1
ATOM 792 C C . ILE A 1 97 ? 1.120 6.163 -8.638 1.00 89.44 97 ILE A C 1
ATOM 794 O O . ILE A 1 97 ? -0.028 5.778 -8.407 1.00 89.44 97 ILE A O 1
ATOM 798 N N . LEU A 1 98 ? 2.189 5.694 -7.988 1.00 87.62 98 LEU A N 1
ATOM 799 C CA . LEU A 1 98 ? 2.130 4.664 -6.950 1.00 87.62 98 LEU A CA 1
ATOM 800 C C . LEU A 1 98 ? 1.246 5.116 -5.780 1.00 87.62 98 LEU A C 1
ATOM 802 O O . LEU A 1 98 ? 0.284 4.429 -5.449 1.00 87.62 98 LEU A O 1
ATOM 806 N N . MET A 1 99 ? 1.465 6.315 -5.228 1.00 86.38 99 MET A N 1
ATOM 807 C CA . MET A 1 99 ? 0.648 6.830 -4.119 1.00 86.38 99 MET A CA 1
ATOM 808 C C . MET A 1 99 ? -0.829 7.007 -4.503 1.00 86.38 99 MET A C 1
ATOM 810 O O . MET A 1 99 ? -1.726 6.646 -3.736 1.00 86.38 99 MET A O 1
ATOM 814 N N . LYS A 1 100 ? -1.118 7.543 -5.699 1.00 90.88 100 LYS A N 1
ATOM 815 C CA . LYS A 1 100 ? -2.500 7.677 -6.201 1.00 90.88 100 LYS A CA 1
ATOM 816 C C . LYS A 1 100 ? -3.164 6.312 -6.385 1.00 90.88 100 LYS A C 1
ATOM 818 O O . LYS A 1 100 ? -4.347 6.159 -6.086 1.00 90.88 100 LYS A O 1
ATOM 823 N N . THR A 1 101 ? -2.411 5.338 -6.879 1.00 93.06 101 THR A N 1
ATOM 824 C CA . THR A 1 101 ? -2.859 3.963 -7.116 1.00 93.06 101 THR A CA 1
ATOM 825 C C . THR A 1 101 ? -3.164 3.255 -5.803 1.00 93.06 101 THR A C 1
ATOM 827 O O . THR A 1 101 ? -4.263 2.727 -5.645 1.00 93.06 101 THR A O 1
ATOM 830 N N . GLN A 1 102 ? -2.259 3.354 -4.831 1.00 90.50 102 GLN A N 1
ATOM 831 C CA . GLN A 1 102 ? -2.432 2.823 -3.484 1.00 90.50 102 GLN A CA 1
ATOM 832 C C . GLN A 1 102 ? -3.684 3.415 -2.824 1.00 90.50 102 GLN A C 1
ATOM 834 O O . GLN A 1 102 ? -4.562 2.669 -2.395 1.00 90.50 102 GLN A O 1
ATOM 839 N N . LYS A 1 103 ? -3.830 4.750 -2.837 1.00 91.31 103 LYS A N 1
ATOM 840 C CA . LYS A 1 103 ? -5.025 5.448 -2.330 1.00 91.31 103 LYS A CA 1
ATOM 841 C C . LYS A 1 103 ? -6.314 4.894 -2.945 1.00 91.31 103 LYS A C 1
ATOM 843 O O . LYS A 1 103 ? -7.262 4.592 -2.225 1.00 91.31 103 LYS A O 1
ATOM 848 N N . LYS A 1 104 ? -6.362 4.777 -4.278 1.00 94.00 104 LYS A N 1
ATOM 849 C CA . LYS A 1 104 ? -7.536 4.245 -4.987 1.00 94.00 104 LYS A CA 1
ATOM 850 C C . LYS A 1 104 ? -7.852 2.819 -4.541 1.00 94.00 104 LYS A C 1
ATOM 852 O O . LYS A 1 104 ? -9.016 2.524 -4.309 1.00 94.00 104 LYS A O 1
ATOM 857 N N . CYS A 1 105 ? -6.841 1.968 -4.389 1.00 95.25 105 CYS A N 1
ATOM 858 C CA . CYS A 1 105 ? -7.049 0.583 -3.985 1.00 95.25 105 CYS A CA 1
ATOM 859 C C . CYS A 1 105 ? -7.532 0.429 -2.550 1.00 95.25 105 CYS A C 1
ATOM 861 O O . CYS A 1 105 ? -8.416 -0.385 -2.325 1.00 95.25 105 CYS A O 1
ATOM 863 N N . TYR A 1 106 ? -7.056 1.241 -1.606 1.00 93.38 106 TYR A N 1
ATOM 864 C CA . TYR A 1 106 ? -7.649 1.268 -0.268 1.00 93.38 106 TYR A CA 1
ATOM 865 C C . TYR A 1 106 ? -9.143 1.607 -0.331 1.00 93.38 106 TYR A C 1
ATOM 867 O O . TYR A 1 106 ? -9.974 0.844 0.156 1.00 93.38 106 TYR A O 1
ATOM 875 N N . ILE A 1 107 ? -9.501 2.712 -0.991 1.00 92.12 107 ILE A N 1
ATOM 876 C CA . ILE A 1 107 ? -10.899 3.163 -1.083 1.00 92.12 107 ILE A CA 1
ATOM 877 C C . ILE A 1 107 ? -11.789 2.105 -1.753 1.00 92.12 107 ILE A C 1
ATOM 879 O O . ILE A 1 107 ? -12.876 1.831 -1.259 1.00 92.12 107 ILE A O 1
ATOM 883 N N . GLN A 1 108 ? -11.319 1.485 -2.840 1.00 94.94 108 GLN A N 1
ATOM 884 C CA . GLN A 1 108 ? -12.061 0.448 -3.571 1.00 94.94 108 GLN A CA 1
ATOM 885 C C . GLN A 1 108 ? -12.225 -0.865 -2.790 1.00 94.94 108 GLN A C 1
ATOM 887 O O . GLN A 1 108 ? -13.049 -1.685 -3.175 1.00 94.94 108 GLN A O 1
ATOM 892 N N . ASN A 1 109 ? -11.461 -1.071 -1.715 1.00 95.06 109 ASN A N 1
ATOM 893 C CA . ASN A 1 109 ? -11.481 -2.290 -0.911 1.00 95.06 109 ASN A CA 1
ATOM 894 C C . ASN A 1 109 ? -11.887 -1.976 0.534 1.00 95.06 109 ASN A C 1
ATOM 896 O O . ASN A 1 109 ? -11.171 -2.304 1.475 1.00 95.06 109 ASN A O 1
ATOM 900 N N . ASN A 1 110 ? -13.031 -1.312 0.721 1.00 91.88 110 ASN A N 1
ATOM 901 C CA . ASN A 1 110 ? -13.687 -1.137 2.025 1.00 91.88 110 ASN A CA 1
ATOM 902 C C . ASN A 1 110 ? -12.822 -0.489 3.120 1.00 91.88 110 ASN A C 1
ATOM 904 O O . ASN A 1 110 ? -13.010 -0.763 4.305 1.00 91.88 110 ASN A O 1
ATOM 908 N N . PHE A 1 111 ? -11.889 0.398 2.757 1.00 93.38 111 PHE A N 1
ATOM 909 C CA . PHE A 1 111 ? -11.008 1.058 3.728 1.00 93.38 111 PHE A CA 1
ATOM 910 C C . PHE A 1 111 ? -11.759 1.757 4.870 1.00 93.38 111 PHE A C 1
ATOM 912 O O . PHE A 1 111 ? -11.293 1.723 6.002 1.00 93.38 111 PHE A O 1
ATOM 919 N N . CYS A 1 112 ? -12.920 2.360 4.605 1.00 90.12 112 CYS A N 1
ATOM 920 C CA . CYS A 1 112 ? -13.680 3.069 5.637 1.00 90.12 112 CYS A CA 1
ATOM 921 C C . CYS A 1 112 ? -14.217 2.159 6.747 1.00 90.12 112 CYS A C 1
ATOM 923 O O . CYS A 1 112 ? -14.334 2.602 7.885 1.00 90.12 112 CYS A O 1
ATOM 925 N N . THR A 1 113 ? -14.488 0.895 6.430 1.00 88.00 113 THR A N 1
ATOM 926 C CA . THR A 1 113 ? -14.950 -0.108 7.395 1.00 88.00 113 THR A CA 1
ATOM 927 C C . THR A 1 113 ? -13.765 -0.871 7.981 1.00 88.00 113 THR A C 1
ATOM 929 O O . THR A 1 113 ? -13.631 -0.995 9.193 1.00 88.00 113 THR A O 1
ATOM 932 N N . MET A 1 114 ? -12.857 -1.341 7.124 1.00 90.25 114 MET A N 1
ATOM 933 C CA . MET A 1 114 ? -11.767 -2.237 7.520 1.00 90.25 114 MET A CA 1
ATOM 934 C C . MET A 1 114 ? -10.572 -1.506 8.137 1.00 90.25 114 MET A C 1
ATOM 936 O O . MET A 1 114 ? -9.875 -2.063 8.982 1.00 90.25 114 MET A O 1
ATOM 940 N N . GLY A 1 115 ? -10.335 -0.252 7.748 1.00 89.06 115 GLY A N 1
ATOM 941 C CA . GLY A 1 115 ? -9.156 0.506 8.160 1.00 89.06 115 GLY A CA 1
ATOM 942 C C . GLY A 1 115 ? -9.089 0.748 9.666 1.00 89.06 115 GLY A C 1
ATOM 943 O O . GLY A 1 115 ? -8.011 0.653 10.240 1.00 89.06 115 GLY A O 1
ATOM 944 N N . TRP A 1 116 ? -10.225 1.014 10.323 1.00 92.56 116 TRP A N 1
ATOM 945 C CA . TRP A 1 116 ? -10.263 1.151 11.783 1.00 92.56 116 TRP A CA 1
ATOM 946 C C . TRP A 1 116 ? -10.082 -0.195 12.495 1.00 92.56 116 TRP A C 1
ATOM 948 O O . TRP A 1 116 ? -9.299 -0.282 13.447 1.00 92.56 116 TRP A O 1
ATOM 958 N N . THR A 1 117 ? -10.779 -1.231 12.021 1.00 91.75 117 THR A N 1
ATOM 959 C CA . THR A 1 117 ? -10.731 -2.593 12.573 1.00 91.75 117 THR A CA 1
ATOM 960 C C . THR A 1 117 ? -9.310 -3.151 12.568 1.00 91.75 117 THR A C 1
ATOM 962 O O . THR A 1 117 ? -8.858 -3.668 13.583 1.00 91.75 117 THR A O 1
ATOM 965 N N . HIS A 1 118 ? -8.572 -2.945 11.475 1.00 90.06 118 HIS A N 1
ATOM 966 C CA . HIS A 1 118 ? -7.211 -3.457 11.271 1.00 90.06 118 HIS A CA 1
ATOM 967 C C . HIS A 1 118 ? -6.137 -2.364 11.365 1.00 90.06 118 HIS A C 1
ATOM 969 O O . HIS A 1 118 ? -5.097 -2.436 10.713 1.00 90.06 118 HIS A O 1
ATOM 975 N N . ARG A 1 119 ? -6.375 -1.296 12.133 1.00 92.12 119 ARG A N 1
ATOM 976 C CA . ARG A 1 119 ? -5.447 -0.149 12.183 1.00 92.12 119 ARG A CA 1
ATOM 977 C C . ARG A 1 119 ? -4.058 -0.507 12.721 1.00 92.12 119 ARG A C 1
ATOM 979 O O . ARG A 1 119 ? -3.070 -0.010 12.191 1.00 92.12 119 ARG A O 1
ATOM 986 N N . GLU A 1 120 ? -3.992 -1.342 13.760 1.00 90.31 120 GLU A N 1
ATOM 987 C CA . GLU A 1 120 ? -2.729 -1.749 14.397 1.00 90.31 120 GLU A CA 1
ATOM 988 C C . GLU A 1 120 ? -1.953 -2.682 13.464 1.00 90.31 120 GLU A C 1
ATOM 990 O O . GLU A 1 120 ? -0.765 -2.482 13.241 1.00 90.31 120 GLU A O 1
ATOM 995 N N . ASP A 1 121 ? -2.655 -3.616 12.826 1.00 86.12 121 ASP A N 1
ATOM 996 C CA . ASP A 1 121 ? -2.133 -4.494 11.780 1.00 86.12 121 ASP A CA 1
ATOM 997 C C . ASP A 1 121 ? -1.516 -3.700 10.618 1.00 86.12 121 ASP A C 1
ATOM 999 O O . ASP A 1 121 ? -0.367 -3.909 10.222 1.00 86.12 121 ASP A O 1
ATOM 1003 N N . LEU A 1 122 ? -2.275 -2.733 10.092 1.00 85.50 122 LEU A N 1
ATOM 1004 C CA . LEU A 1 122 ? -1.825 -1.858 9.015 1.00 85.50 122 LEU A CA 1
ATOM 1005 C C . LEU A 1 122 ? -0.608 -1.037 9.442 1.00 85.50 122 LEU A C 1
ATOM 1007 O O . LEU A 1 122 ? 0.321 -0.834 8.660 1.00 85.50 122 LEU A O 1
ATOM 1011 N N . TRP A 1 123 ? -0.616 -0.549 10.680 1.00 88.44 123 TRP A N 1
ATOM 1012 C CA . TRP A 1 123 ? 0.512 0.173 11.240 1.00 88.44 123 TRP A CA 1
ATOM 1013 C C . TRP A 1 123 ? 1.745 -0.685 11.313 1.00 88.44 123 TRP A C 1
ATOM 1015 O O . TRP A 1 123 ? 2.762 -0.305 10.748 1.00 88.44 123 TRP A O 1
ATOM 1025 N N . TYR A 1 124 ? 1.623 -1.864 11.905 1.00 85.25 124 TYR A N 1
ATOM 1026 C CA . TYR A 1 124 ? 2.709 -2.811 12.032 1.00 85.25 124 TYR A CA 1
ATOM 1027 C C . TYR A 1 124 ? 3.323 -3.160 10.674 1.00 85.25 124 TYR A C 1
ATOM 1029 O O . TYR A 1 124 ? 4.541 -3.211 10.549 1.00 85.25 124 TYR A O 1
ATOM 1037 N N . ILE A 1 125 ? 2.522 -3.305 9.612 1.00 82.44 125 ILE A N 1
ATOM 1038 C CA . ILE A 1 125 ? 3.039 -3.545 8.256 1.00 82.44 125 ILE A CA 1
ATOM 1039 C C . ILE A 1 125 ? 3.969 -2.417 7.772 1.00 82.44 125 ILE A C 1
ATOM 1041 O O . ILE A 1 125 ? 5.010 -2.701 7.179 1.00 82.44 125 ILE A O 1
ATOM 1045 N N . PHE A 1 126 ? 3.650 -1.152 8.055 1.00 80.56 126 PHE A N 1
ATOM 1046 C CA . PHE A 1 126 ? 4.335 0.008 7.465 1.00 80.56 126 PHE A CA 1
ATOM 1047 C C . PHE A 1 126 ? 5.061 0.927 8.467 1.00 80.56 126 PHE A C 1
ATOM 1049 O O . PHE A 1 126 ? 5.493 2.016 8.077 1.00 80.56 126 PHE A O 1
ATOM 1056 N N . SER A 1 127 ? 5.175 0.552 9.744 1.00 80.00 127 SER A N 1
ATOM 1057 C CA . SER A 1 127 ? 5.774 1.399 10.787 1.00 80.00 127 SER A CA 1
ATOM 1058 C C . SER A 1 127 ? 7.295 1.314 10.824 1.00 80.00 127 SER A C 1
ATOM 1060 O O . SER A 1 127 ? 7.956 2.316 11.068 1.00 80.00 127 SER A O 1
ATOM 1062 N N . GLU A 1 128 ? 7.877 0.163 10.504 1.00 79.69 128 GLU A N 1
ATOM 1063 C CA . GLU A 1 128 ? 9.329 -0.026 10.590 1.00 79.69 128 GLU A CA 1
ATOM 1064 C C . GLU A 1 128 ? 10.128 0.988 9.736 1.00 79.69 128 GLU A C 1
ATOM 1066 O O . GLU A 1 128 ? 11.067 1.584 10.269 1.00 79.69 128 GLU A O 1
ATOM 1071 N N . PRO A 1 129 ? 9.762 1.306 8.473 1.00 74.62 129 PRO A N 1
ATOM 1072 C CA . PRO A 1 129 ? 10.460 2.350 7.714 1.00 74.62 129 PRO A CA 1
ATOM 1073 C C . PRO A 1 129 ? 10.261 3.772 8.267 1.00 74.62 129 PRO A C 1
ATOM 1075 O O . PRO A 1 129 ? 11.060 4.672 7.988 1.00 74.62 129 PRO A O 1
ATOM 1078 N N . LEU A 1 130 ? 9.185 4.011 9.026 1.00 77.19 130 LEU A N 1
ATOM 1079 C CA . LEU A 1 130 ? 8.987 5.276 9.737 1.00 77.19 130 LEU A CA 1
ATOM 1080 C C . LEU A 1 130 ? 9.906 5.384 10.952 1.00 77.19 130 LEU A C 1
ATOM 1082 O O . LEU A 1 130 ? 10.444 6.460 11.201 1.00 77.19 130 LEU A O 1
ATOM 1086 N N . GLU A 1 131 ? 10.038 4.291 11.699 1.00 77.62 131 GLU A N 1
ATOM 1087 C CA . GLU A 1 131 ? 10.761 4.225 12.969 1.00 77.62 131 GLU A CA 1
ATOM 1088 C C . GLU A 1 131 ? 12.276 4.198 12.753 1.00 77.62 131 GLU A C 1
ATOM 1090 O O . GLU A 1 131 ? 13.002 4.945 13.401 1.00 77.62 131 GLU A O 1
ATOM 1095 N N . THR A 1 132 ? 12.752 3.405 11.792 1.00 73.12 132 THR A N 1
ATOM 1096 C CA . THR A 1 132 ? 14.191 3.182 11.576 1.00 73.12 132 THR A CA 1
ATOM 1097 C C . THR A 1 132 ? 14.820 4.210 10.637 1.00 73.12 132 THR A C 1
ATOM 1099 O O . THR A 1 132 ? 15.885 4.748 10.921 1.00 73.12 132 THR A O 1
ATOM 1102 N N . ALA A 1 133 ? 14.154 4.528 9.523 1.00 67.38 133 ALA A N 1
ATOM 1103 C CA . ALA A 1 133 ? 14.717 5.373 8.468 1.00 67.38 133 ALA A CA 1
ATOM 1104 C C . ALA A 1 133 ? 14.206 6.824 8.493 1.00 67.38 133 ALA A C 1
ATOM 1106 O O . ALA A 1 133 ? 14.576 7.618 7.626 1.00 67.38 133 ALA A O 1
ATOM 1107 N N . LYS A 1 134 ? 13.303 7.171 9.428 1.00 76.44 134 LYS A N 1
ATOM 1108 C CA . LYS A 1 134 ? 12.605 8.473 9.499 1.00 76.44 134 LYS A CA 1
ATOM 1109 C C . LYS A 1 134 ? 12.059 8.932 8.132 1.00 76.44 134 LYS A C 1
ATOM 1111 O O . LYS A 1 134 ? 11.999 10.128 7.837 1.00 76.44 134 LYS A O 1
ATOM 1116 N N . SER A 1 135 ? 11.649 7.982 7.284 1.00 78.69 135 SER A N 1
ATOM 1117 C CA . SER A 1 135 ? 11.444 8.221 5.852 1.00 78.69 135 SER A CA 1
ATOM 1118 C C . SER A 1 135 ? 10.316 9.233 5.576 1.00 78.69 135 SER A C 1
ATOM 1120 O O . SER A 1 135 ? 9.149 8.977 5.917 1.00 78.69 135 SER A O 1
ATOM 1122 N N . PRO A 1 136 ? 10.601 10.368 4.896 1.00 80.88 136 PRO A N 1
ATOM 1123 C CA . PRO A 1 136 ? 9.577 11.341 4.514 1.00 80.88 136 PRO A CA 1
ATOM 1124 C C . PRO A 1 136 ? 8.479 10.738 3.633 1.00 80.88 136 PRO A C 1
ATOM 1126 O O . PRO A 1 136 ? 7.322 11.152 3.730 1.00 80.88 136 PRO A O 1
ATOM 1129 N N . HIS A 1 137 ? 8.826 9.738 2.813 1.00 80.69 137 HIS A N 1
ATOM 1130 C CA . HIS A 1 137 ? 7.885 9.030 1.949 1.00 80.69 137 HIS A CA 1
ATOM 1131 C C . HIS A 1 137 ? 6.803 8.318 2.768 1.00 80.69 137 HIS A C 1
ATOM 1133 O O . HIS A 1 137 ? 5.615 8.599 2.596 1.00 80.69 137 HIS A O 1
ATOM 1139 N N . TYR A 1 138 ? 7.203 7.469 3.720 1.00 83.19 138 TYR A N 1
ATOM 1140 C CA . TYR A 1 138 ? 6.261 6.746 4.576 1.00 83.19 138 TYR A CA 1
ATOM 1141 C C . TYR A 1 138 ? 5.465 7.699 5.472 1.00 83.19 138 TYR A C 1
ATOM 1143 O O . TYR A 1 138 ? 4.264 7.511 5.672 1.00 83.19 138 TYR A O 1
ATOM 1151 N N . ARG A 1 139 ? 6.077 8.798 5.935 1.00 87.38 139 ARG A N 1
ATOM 1152 C CA . ARG A 1 139 ? 5.350 9.848 6.670 1.00 87.38 139 ARG A CA 1
ATOM 1153 C C . ARG A 1 139 ? 4.273 10.495 5.796 1.00 87.38 139 ARG A C 1
ATOM 1155 O O . ARG A 1 139 ? 3.159 10.733 6.264 1.00 87.38 139 ARG A O 1
ATOM 1162 N N . GLY A 1 140 ? 4.581 10.772 4.530 1.00 85.81 140 GLY A N 1
ATOM 1163 C CA . GLY A 1 140 ? 3.620 11.261 3.541 1.00 85.81 140 GLY A CA 1
ATOM 1164 C C . GLY A 1 140 ? 2.503 10.256 3.253 1.00 85.81 140 GLY A C 1
ATOM 1165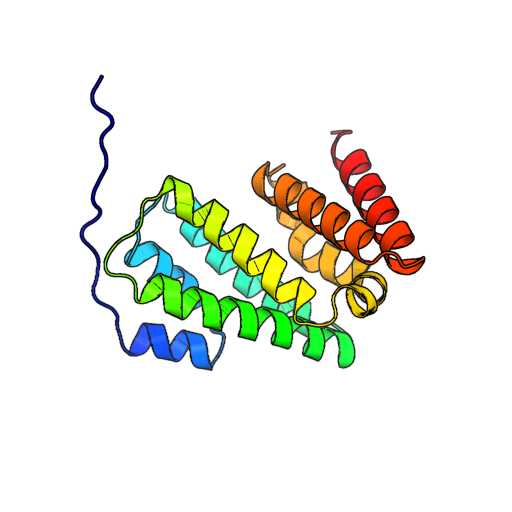 O O . GLY A 1 140 ? 1.333 10.639 3.192 1.00 85.81 140 GLY A O 1
ATOM 1166 N N . MET A 1 141 ? 2.837 8.969 3.147 1.00 86.81 141 MET A N 1
ATOM 1167 C CA . MET A 1 141 ? 1.866 7.887 2.985 1.00 86.81 141 MET A CA 1
ATOM 1168 C C . MET A 1 141 ? 0.872 7.852 4.152 1.00 86.81 141 MET A C 1
ATOM 1170 O O . MET A 1 141 ? -0.333 7.921 3.921 1.00 86.81 141 MET A O 1
ATOM 1174 N N . TRP A 1 142 ? 1.343 7.853 5.400 1.00 90.94 142 TRP A N 1
ATOM 1175 C CA . TRP A 1 142 ? 0.461 7.842 6.572 1.00 90.94 142 TRP A CA 1
ATOM 1176 C C . TRP A 1 142 ? -0.392 9.106 6.707 1.00 90.94 142 TRP A C 1
ATOM 1178 O O . TRP A 1 142 ? -1.571 9.016 7.049 1.00 90.94 142 TRP A O 1
ATOM 1188 N N . LYS A 1 143 ? 0.137 10.283 6.346 1.00 91.50 143 LYS A N 1
ATOM 1189 C CA . LYS A 1 143 ? -0.682 11.505 6.226 1.00 91.50 143 LYS A CA 1
ATOM 1190 C C . LYS A 1 143 ? -1.806 11.341 5.197 1.00 91.50 143 LYS A C 1
ATOM 1192 O O . LYS A 1 143 ? -2.929 11.786 5.440 1.00 91.50 143 LYS A O 1
ATOM 1197 N N . ASN A 1 144 ? -1.533 10.685 4.067 1.00 90.19 144 ASN A N 1
ATOM 1198 C CA . ASN A 1 144 ? -2.559 10.379 3.070 1.00 90.19 144 ASN A CA 1
ATOM 1199 C C . ASN A 1 144 ? -3.594 9.378 3.598 1.00 90.19 144 ASN A C 1
ATOM 1201 O O . ASN A 1 144 ? -4.780 9.582 3.347 1.00 90.19 144 ASN A O 1
ATOM 1205 N N . ILE A 1 145 ? -3.185 8.362 4.364 1.00 91.75 145 ILE A N 1
ATOM 1206 C CA . ILE A 1 145 ? -4.105 7.422 5.025 1.00 91.75 145 ILE A CA 1
ATOM 1207 C C . ILE A 1 145 ? -5.010 8.160 6.019 1.00 91.75 145 ILE A C 1
ATOM 1209 O O . ILE A 1 145 ? -6.227 8.007 5.959 1.00 91.75 145 ILE A O 1
ATOM 1213 N N . ALA A 1 146 ? -4.461 9.052 6.848 1.00 93.50 146 ALA A N 1
ATOM 1214 C CA . ALA A 1 146 ? -5.265 9.879 7.750 1.00 93.50 146 ALA A CA 1
ATOM 1215 C C . ALA A 1 146 ? -6.267 10.766 6.990 1.00 93.50 146 ALA A C 1
ATOM 1217 O O . ALA A 1 146 ? -7.414 10.911 7.410 1.00 93.50 146 ALA A O 1
ATOM 1218 N N . LYS A 1 147 ? -5.869 11.331 5.841 1.00 94.31 147 LYS A N 1
ATOM 1219 C CA . LYS A 1 147 ? -6.778 12.093 4.971 1.00 94.31 147 LYS A CA 1
ATOM 1220 C C . LYS A 1 147 ? -7.882 11.212 4.376 1.00 94.31 147 LYS A C 1
ATOM 1222 O O . LYS A 1 147 ? -9.017 11.670 4.294 1.00 94.31 147 LYS A O 1
ATOM 1227 N N . MET A 1 148 ? -7.571 9.980 3.962 1.00 93.88 148 MET A N 1
ATOM 1228 C CA . MET A 1 148 ? -8.586 9.021 3.506 1.00 93.88 148 MET A CA 1
ATOM 1229 C C . MET A 1 148 ? -9.587 8.709 4.617 1.00 93.88 148 MET A C 1
ATOM 1231 O O . MET A 1 148 ? -10.783 8.732 4.358 1.00 93.88 148 MET A O 1
ATOM 1235 N N . ALA A 1 149 ? -9.105 8.482 5.841 1.00 94.81 149 ALA A N 1
ATOM 1236 C CA . ALA A 1 149 ? -9.943 8.125 6.982 1.00 94.81 149 ALA A CA 1
ATOM 1237 C C . ALA A 1 149 ? -10.956 9.228 7.326 1.00 94.81 149 ALA A C 1
ATOM 1239 O O . ALA A 1 149 ? -12.140 8.937 7.465 1.00 94.81 149 ALA A O 1
ATOM 1240 N N . ARG A 1 150 ? -10.542 10.503 7.325 1.00 94.88 150 ARG A N 1
ATOM 1241 C CA . ARG A 1 150 ? -11.482 11.641 7.456 1.00 94.88 150 ARG A CA 1
ATOM 1242 C C . ARG A 1 150 ? -12.507 11.696 6.322 1.00 94.88 150 ARG A C 1
ATOM 1244 O O . ARG A 1 150 ? -13.663 12.045 6.522 1.00 94.88 150 ARG A O 1
ATOM 1251 N N . GLY A 1 151 ? -12.091 11.325 5.110 1.00 94.25 151 GLY A N 1
ATOM 1252 C CA . GLY A 1 151 ? -12.963 11.288 3.935 1.00 94.25 151 GLY A CA 1
ATOM 1253 C C . GLY A 1 151 ? -14.112 10.280 4.032 1.00 94.25 151 GLY A C 1
ATOM 1254 O O . GLY A 1 151 ? -15.071 10.411 3.277 1.00 94.25 151 GLY A O 1
ATOM 1255 N N . CYS A 1 152 ? -14.042 9.317 4.954 1.00 93.38 152 CYS A N 1
ATOM 1256 C CA . CYS A 1 152 ? -15.096 8.330 5.176 1.00 93.38 152 CYS A CA 1
ATOM 1257 C C . CYS A 1 152 ? -16.363 8.919 5.8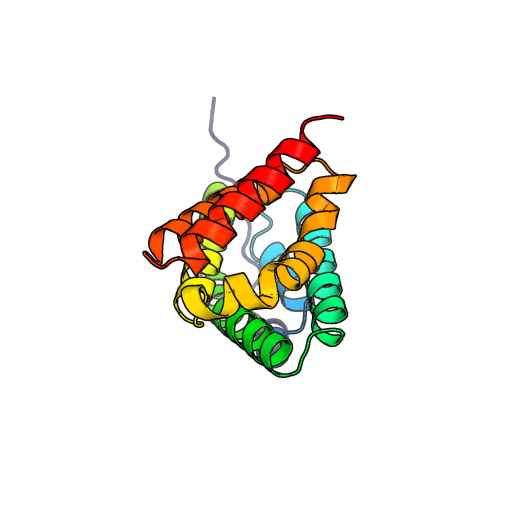05 1.00 93.38 152 CYS A C 1
ATOM 1259 O O . CYS A 1 152 ? -17.420 8.315 5.673 1.00 93.38 152 CYS A O 1
ATOM 1261 N N . LYS A 1 153 ? -16.273 10.082 6.472 1.00 92.56 153 LYS A N 1
ATOM 1262 C CA . LYS A 1 153 ? -17.397 10.730 7.173 1.00 92.56 153 LYS A CA 1
ATOM 1263 C C . LYS A 1 153 ? -18.116 9.809 8.182 1.00 92.56 153 LYS A C 1
ATOM 1265 O O . LYS A 1 153 ? -19.312 9.955 8.407 1.00 92.56 153 LYS A O 1
ATOM 1270 N N . THR A 1 154 ? -17.384 8.876 8.797 1.00 93.62 154 THR A N 1
ATOM 1271 C CA . THR A 1 154 ? -17.862 7.987 9.872 1.00 93.62 154 THR A CA 1
ATOM 1272 C C . THR A 1 154 ? -17.122 8.263 11.181 1.00 93.62 154 THR A C 1
ATOM 1274 O O . THR A 1 154 ? -16.026 8.837 11.179 1.00 93.62 154 THR A O 1
ATOM 1277 N N . GLN A 1 155 ? -17.686 7.825 12.313 1.00 94.00 155 GLN A N 1
ATOM 1278 C CA . GLN A 1 155 ? -17.031 7.970 13.617 1.00 94.00 155 GLN A CA 1
ATOM 1279 C C . GLN A 1 155 ? -15.696 7.205 13.656 1.00 94.00 155 GLN A C 1
ATOM 1281 O O . GLN A 1 155 ? -14.702 7.705 14.186 1.00 94.00 155 GLN A O 1
ATOM 1286 N N . GLU A 1 156 ? -15.658 6.014 13.064 1.00 93.00 156 GLU A N 1
ATOM 1287 C CA . GLU A 1 156 ? -14.481 5.159 12.911 1.00 93.00 156 GLU A CA 1
ATOM 1288 C C . GLU A 1 156 ? -13.409 5.840 12.061 1.00 93.00 156 GLU A C 1
ATOM 1290 O O . GLU A 1 156 ? -12.234 5.814 12.424 1.00 93.00 156 GLU A O 1
ATOM 1295 N N . GLY A 1 157 ? -13.803 6.510 10.974 1.00 93.50 157 GLY A N 1
ATOM 1296 C CA . GLY A 1 157 ? -12.892 7.278 10.127 1.00 93.50 157 GLY A CA 1
ATOM 1297 C C . GLY A 1 157 ? -12.203 8.411 10.891 1.00 93.50 157 GLY A C 1
ATOM 1298 O O . GLY A 1 157 ? -10.979 8.555 10.828 1.00 93.50 157 GLY A O 1
ATOM 1299 N N . GLU A 1 158 ? -12.956 9.167 11.692 1.00 94.62 158 GLU A N 1
ATOM 1300 C CA . GLU A 1 158 ? -12.402 10.234 12.537 1.00 94.62 158 GLU A CA 1
ATOM 1301 C C . GLU A 1 158 ? -11.536 9.698 13.685 1.00 94.62 158 GLU A C 1
ATOM 1303 O O . GLU A 1 158 ? -10.474 10.253 13.996 1.00 94.62 158 GLU A O 1
ATOM 1308 N N . LYS A 1 159 ? -11.945 8.592 14.323 1.00 95.19 159 LYS A N 1
ATOM 1309 C CA . LYS A 1 159 ? -11.119 7.886 15.318 1.00 95.19 159 LYS A CA 1
ATOM 1310 C C . LYS A 1 159 ? -9.803 7.423 14.693 1.00 95.19 159 LYS A C 1
ATOM 1312 O O . LYS A 1 159 ? -8.740 7.685 15.258 1.00 95.19 159 LYS A O 1
ATOM 1317 N N . PHE A 1 160 ? -9.852 6.828 13.503 1.00 94.94 160 PHE A N 1
ATOM 1318 C CA . PHE A 1 160 ? -8.665 6.3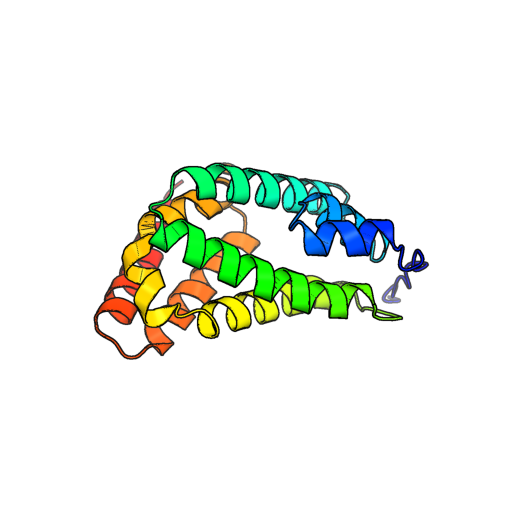38 12.815 1.00 94.94 160 PHE A CA 1
ATOM 1319 C C . PHE A 1 160 ? -7.725 7.476 12.412 1.00 94.94 160 PHE A C 1
ATOM 1321 O O . PHE A 1 160 ? -6.526 7.424 12.687 1.00 94.94 160 PHE A O 1
ATOM 1328 N N . ALA A 1 161 ? -8.259 8.552 11.831 1.00 95.44 161 ALA A N 1
ATOM 1329 C CA . ALA A 1 161 ? -7.464 9.718 11.470 1.00 95.44 161 ALA A CA 1
ATOM 1330 C C . ALA A 1 161 ? -6.753 10.326 12.687 1.00 95.44 161 ALA A C 1
ATOM 1332 O O . ALA A 1 161 ? -5.570 10.667 12.604 1.00 95.44 161 ALA A O 1
ATOM 1333 N N . ARG A 1 162 ? -7.443 10.461 13.827 1.00 96.06 162 ARG A N 1
ATOM 1334 C CA . ARG A 1 162 ? -6.832 10.940 15.078 1.00 96.06 162 ARG A CA 1
ATOM 1335 C C . ARG A 1 162 ? -5.737 10.000 15.567 1.00 96.06 162 ARG A C 1
ATOM 1337 O O . ARG A 1 162 ? -4.635 10.470 15.832 1.00 96.06 162 ARG A O 1
ATOM 1344 N N . TRP A 1 163 ? -6.008 8.698 15.591 1.00 95.50 163 TRP A N 1
ATOM 1345 C CA . TRP A 1 163 ? -5.047 7.671 15.989 1.00 95.50 163 TRP A CA 1
ATOM 1346 C C . TRP A 1 163 ? -3.749 7.736 15.157 1.00 95.50 163 TRP A C 1
ATOM 1348 O O . TRP A 1 163 ? -2.663 7.810 15.735 1.00 95.50 163 TRP A O 1
ATOM 1358 N N . ILE A 1 164 ? -3.839 7.857 13.822 1.00 93.75 164 ILE A N 1
ATOM 1359 C CA . ILE A 1 164 ? -2.656 8.012 12.948 1.00 93.75 164 ILE A CA 1
ATOM 1360 C C . ILE A 1 164 ? -1.877 9.281 13.305 1.00 93.75 164 ILE A C 1
ATOM 1362 O O . ILE A 1 164 ? -0.653 9.259 13.406 1.00 93.75 164 ILE A O 1
ATOM 1366 N N . ASN A 1 165 ? -2.568 10.411 13.490 1.00 93.62 165 ASN A N 1
ATOM 1367 C CA . ASN A 1 165 ? -1.901 11.672 13.815 1.00 93.62 165 ASN A CA 1
ATOM 1368 C C . ASN A 1 165 ? -1.192 11.618 15.173 1.00 93.62 165 ASN A C 1
ATOM 1370 O O . ASN A 1 165 ? -0.122 12.208 15.303 1.00 93.62 165 ASN A O 1
ATOM 1374 N N . THR A 1 166 ? -1.748 10.906 16.155 1.00 94.00 166 THR A N 1
ATOM 1375 C CA . THR A 1 166 ? -1.086 10.663 17.442 1.00 94.00 166 THR A CA 1
ATOM 1376 C C . THR A 1 166 ? 0.197 9.859 17.247 1.00 94.00 166 THR A C 1
ATOM 1378 O O . THR A 1 166 ? 1.258 10.329 17.649 1.00 94.00 166 THR A O 1
ATOM 1381 N N . LYS A 1 167 ? 0.143 8.723 16.538 1.00 91.62 167 LYS A N 1
ATOM 1382 C CA . LYS A 1 167 ? 1.334 7.904 16.249 1.00 91.62 167 LYS A CA 1
ATOM 1383 C C . LYS A 1 167 ? 2.404 8.673 15.459 1.00 91.62 167 LYS A C 1
ATOM 1385 O O . LYS A 1 167 ? 3.592 8.591 15.745 1.00 91.62 167 LYS A O 1
ATOM 1390 N N . LEU A 1 168 ? 2.007 9.486 14.479 1.00 89.88 168 LEU A N 1
ATOM 1391 C CA . LEU A 1 168 ? 2.958 10.311 13.723 1.00 89.88 168 LEU A CA 1
ATOM 1392 C C . LEU A 1 168 ? 3.590 11.433 14.560 1.00 89.88 168 LEU A C 1
ATOM 1394 O O . LEU A 1 168 ? 4.694 11.868 14.232 1.00 89.88 168 LEU A O 1
ATOM 1398 N N . LYS A 1 169 ? 2.904 11.933 15.597 1.00 89.12 169 LYS A N 1
ATOM 1399 C CA . LYS A 1 169 ? 3.462 12.924 16.530 1.00 89.12 169 LYS A CA 1
ATOM 1400 C C . LYS A 1 169 ? 4.491 12.292 17.462 1.00 89.12 169 LYS A C 1
ATOM 1402 O O . LYS A 1 169 ? 5.540 12.895 17.644 1.00 89.12 169 LYS A O 1
ATOM 1407 N N . THR A 1 170 ? 4.238 11.092 17.987 1.00 85.69 170 THR A N 1
ATOM 1408 C CA . THR A 1 170 ? 5.191 10.403 18.880 1.00 85.69 170 THR A CA 1
ATOM 1409 C C . THR A 1 170 ? 6.510 10.085 18.174 1.00 85.69 170 THR A C 1
ATOM 1411 O O . THR A 1 170 ? 7.569 10.161 18.781 1.00 85.69 170 THR A O 1
ATOM 1414 N N . LEU A 1 171 ? 6.472 9.847 16.860 1.00 80.88 171 LEU A N 1
ATOM 1415 C CA . LEU A 1 171 ? 7.667 9.655 16.029 1.00 80.88 171 LEU A CA 1
ATOM 1416 C C . LEU A 1 171 ? 8.496 10.933 15.778 1.00 80.88 171 LEU A C 1
ATOM 1418 O O . LEU A 1 171 ? 9.549 10.850 15.153 1.00 80.88 171 LEU A O 1
ATOM 1422 N N . LYS A 1 172 ? 8.027 12.127 16.175 1.00 64.06 172 LYS A N 1
ATOM 1423 C CA . LYS A 1 172 ? 8.793 13.383 16.040 1.00 64.06 172 LYS A CA 1
ATOM 1424 C C . LYS A 1 172 ? 9.714 13.670 17.230 1.00 64.06 172 LYS A C 1
ATOM 1426 O O . LYS A 1 172 ? 10.501 14.602 17.138 1.00 64.06 172 LYS A O 1
ATOM 1431 N N . CYS A 1 173 ? 9.589 12.927 18.328 1.00 49.75 173 CYS A N 1
ATOM 1432 C CA . CYS A 1 173 ? 10.269 13.223 19.591 1.00 49.75 173 CYS A CA 1
ATOM 1433 C C . CYS A 1 173 ? 11.685 12.625 19.715 1.00 49.75 173 CYS A C 1
ATOM 1435 O O . CYS A 1 173 ? 12.229 12.632 20.813 1.00 49.75 173 CYS A O 1
ATOM 1437 N N . PHE A 1 174 ? 12.286 12.153 18.616 1.00 41.50 174 PHE A N 1
ATOM 1438 C CA . PHE A 1 174 ? 13.652 11.620 18.565 1.00 41.50 174 PHE A CA 1
ATOM 1439 C C . PHE A 1 174 ? 14.364 12.043 17.281 1.00 41.50 174 PHE A C 1
ATOM 1441 O O . PHE A 1 174 ? 13.697 12.168 16.223 1.00 41.50 174 PHE A O 1
#

pLDDT: mean 86.16, std 12.15, range [38.0, 96.31]

Foldseek 3Di:
DDDCQPFPPFDDDDPVLVVCLVVVNLCVLVLLCNRPVQDDVVVSVVSSVLSVLLVVLLVVDDPVSVVLSVQLSNQLSVVVVVVSPDPGDRSVCPLVSSLVSSLVSCVVRPVQPVCLVCVVSVCVSLVPCCQPVVDPSSLVSLQSSLVSLVVSVDPSSPVSSVVSVVVSVVSVPD

Organism: Octopus vulgaris (NCBI:txid6645)

Sequence (174 aa):
MATDKTFATFQEVTKECLLYTETLDCRFHNCLFERYPCGDDRRKAEAYAQCEKSRARANNLTESGKNWYYSITRCFVKKLINLYKRSSIVCPFIGIILMKTQKKCYIQNNFCTMGWTHREDLWYIFSEPLETAKSPHYRGMWKNIAKMARGCKTQEGEKFARWINTKLKTLKCF